Protein AF-A0A7Z9W0B1-F1 (afdb_monomer)

Structure (mmCIF, N/CA/C/O backbone):
data_AF-A0A7Z9W0B1-F1
#
_entry.id   AF-A0A7Z9W0B1-F1
#
loop_
_atom_site.group_PDB
_atom_site.id
_atom_site.type_symbol
_atom_site.label_atom_id
_atom_site.label_alt_id
_atom_site.label_comp_id
_atom_site.label_asym_id
_atom_site.label_entity_id
_atom_site.label_seq_id
_atom_site.pdbx_PDB_ins_code
_atom_site.Cartn_x
_atom_site.Cartn_y
_atom_site.Cartn_z
_atom_site.occupancy
_atom_site.B_iso_or_equiv
_atom_site.auth_seq_id
_atom_site.auth_comp_id
_atom_site.auth_asym_id
_atom_site.auth_atom_id
_atom_site.pdbx_PDB_model_num
ATOM 1 N N . MET A 1 1 ? -4.174 15.137 30.163 1.00 34.69 1 MET A N 1
ATOM 2 C CA . MET A 1 1 ? -3.484 15.458 28.892 1.00 34.69 1 MET A CA 1
ATOM 3 C C . MET A 1 1 ? -4.535 15.733 27.828 1.00 34.69 1 MET A C 1
ATOM 5 O O . MET A 1 1 ? -5.224 14.803 27.430 1.00 34.69 1 MET A O 1
ATOM 9 N N . LEU A 1 2 ? -4.721 16.994 27.429 1.00 27.77 2 LEU A N 1
ATOM 10 C CA . LEU A 1 2 ? -5.657 17.360 26.361 1.00 27.77 2 LEU A CA 1
ATOM 11 C C . LEU A 1 2 ? -5.067 16.944 25.003 1.00 27.77 2 LEU A C 1
ATOM 13 O O . LEU A 1 2 ? -4.061 17.505 24.577 1.00 27.77 2 LEU A O 1
ATOM 17 N N . LYS A 1 3 ? -5.692 15.979 24.320 1.00 31.22 3 LYS A N 1
ATOM 18 C CA . LYS A 1 3 ? -5.396 15.674 22.913 1.00 31.22 3 LYS A CA 1
ATOM 19 C C . LYS A 1 3 ? -6.067 16.742 22.041 1.00 31.22 3 LYS A C 1
ATOM 21 O O . LYS A 1 3 ? -7.276 16.935 22.128 1.00 31.22 3 LYS A O 1
ATOM 26 N N . HIS A 1 4 ? -5.285 17.471 21.246 1.00 32.50 4 HIS A N 1
ATOM 27 C CA . HIS A 1 4 ? -5.807 18.438 20.278 1.00 32.50 4 HIS A CA 1
ATOM 28 C C . HIS A 1 4 ? -6.409 17.695 19.080 1.00 32.50 4 HIS A C 1
ATOM 30 O O . HIS A 1 4 ? -5.677 17.079 18.310 1.00 32.50 4 HIS A O 1
ATOM 36 N N . LEU A 1 5 ? -7.732 17.777 18.912 1.00 29.64 5 LEU A N 1
ATOM 37 C CA . LEU A 1 5 ? -8.393 17.395 17.665 1.00 29.64 5 LEU A CA 1
ATOM 38 C C . LEU A 1 5 ? -7.941 18.360 16.563 1.00 29.64 5 LEU A C 1
ATOM 40 O O . LEU A 1 5 ? -8.150 19.569 16.674 1.00 29.64 5 LEU A O 1
ATOM 44 N N . ARG A 1 6 ? -7.346 17.840 15.488 1.00 34.97 6 ARG A N 1
ATOM 45 C CA . ARG A 1 6 ? -7.150 18.597 14.248 1.00 34.97 6 ARG A CA 1
ATOM 46 C C . ARG A 1 6 ? -7.994 17.961 13.155 1.00 34.97 6 ARG A C 1
ATOM 48 O O . ARG A 1 6 ? -7.630 16.926 12.611 1.00 34.97 6 ARG A O 1
ATOM 55 N N . THR A 1 7 ? -9.116 18.597 12.843 1.00 32.88 7 THR A N 1
ATOM 56 C CA . THR A 1 7 ? -9.942 18.248 11.687 1.00 32.88 7 THR A CA 1
ATOM 57 C C . THR A 1 7 ? -9.409 19.010 10.479 1.00 32.88 7 THR A C 1
ATOM 59 O O . THR A 1 7 ? -9.555 20.229 10.407 1.00 32.88 7 THR A O 1
ATOM 62 N N . ILE A 1 8 ? -8.781 18.316 9.530 1.00 37.62 8 ILE A N 1
ATOM 63 C CA . ILE A 1 8 ? -8.461 18.891 8.218 1.00 37.62 8 ILE A CA 1
ATOM 64 C C . ILE A 1 8 ? -9.661 18.593 7.319 1.00 37.62 8 ILE A C 1
ATOM 66 O O . ILE A 1 8 ? -9.881 17.452 6.936 1.00 37.62 8 ILE A O 1
ATOM 70 N N . SER A 1 9 ? -10.485 19.606 7.051 1.00 29.72 9 SER A N 1
ATOM 71 C CA . SER A 1 9 ? -11.664 19.489 6.188 1.00 29.72 9 SER A CA 1
ATOM 72 C C . SER A 1 9 ? -11.355 20.107 4.826 1.00 29.72 9 SER A C 1
ATOM 74 O O . SER A 1 9 ? -11.474 21.317 4.639 1.00 29.72 9 SER A O 1
ATOM 76 N N . CYS A 1 10 ? -10.955 19.271 3.869 1.00 30.11 10 CYS A N 1
ATOM 77 C CA . CYS A 1 10 ? -11.067 19.586 2.446 1.00 30.11 10 CYS A CA 1
ATOM 78 C C . CYS A 1 10 ? -12.372 18.948 1.963 1.00 30.11 10 CYS A C 1
ATOM 80 O O . CYS A 1 10 ? -12.633 17.786 2.266 1.00 30.11 10 CYS A O 1
ATOM 82 N N . ARG A 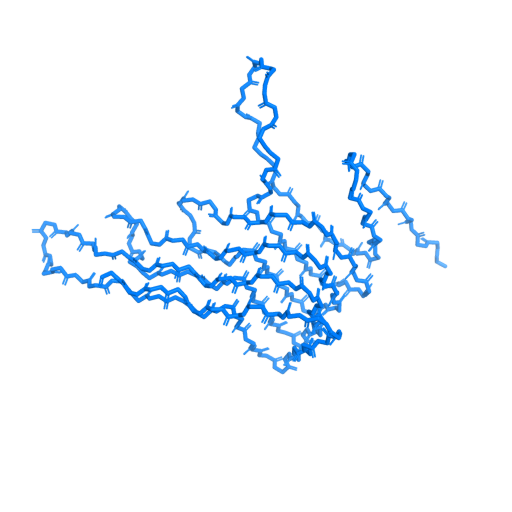1 11 ? -13.237 19.733 1.305 1.00 32.06 11 ARG A N 1
ATOM 83 C CA . ARG A 1 11 ? -14.643 19.405 0.986 1.00 32.06 11 ARG A CA 1
ATOM 84 C C . ARG A 1 11 ? -14.832 17.912 0.628 1.00 32.06 11 ARG A C 1
ATOM 86 O O . ARG A 1 11 ? -14.554 17.535 -0.503 1.00 32.06 11 ARG A O 1
ATOM 93 N N . LYS A 1 12 ? -15.369 17.129 1.583 1.00 32.16 12 LYS A N 1
ATOM 94 C CA . LYS A 1 12 ? -15.697 15.675 1.568 1.00 32.16 12 LYS A CA 1
ATOM 95 C C . LYS A 1 12 ? -14.708 14.684 2.204 1.00 32.16 12 LYS A C 1
ATOM 97 O O . LYS A 1 12 ? -15.010 13.499 2.189 1.00 32.16 12 LYS A O 1
ATOM 102 N N . ILE A 1 13 ? -13.610 15.113 2.820 1.00 40.00 13 ILE A N 1
ATOM 103 C CA . ILE A 1 13 ? -12.686 14.192 3.502 1.00 40.00 13 ILE A CA 1
ATOM 104 C C . ILE A 1 13 ? -12.700 14.485 5.004 1.00 40.00 13 ILE A C 1
ATOM 106 O O . ILE A 1 13 ? -12.382 15.596 5.429 1.00 40.00 13 ILE A O 1
ATOM 110 N N . VAL A 1 14 ? -13.098 13.495 5.808 1.00 40.66 14 VAL A N 1
ATOM 111 C CA . VAL A 1 14 ? -13.034 13.566 7.273 1.00 40.66 14 VAL A CA 1
ATOM 112 C C . VAL A 1 14 ? -11.813 12.782 7.730 1.00 40.66 14 VAL A C 1
ATOM 114 O O . VAL A 1 14 ? -11.810 11.554 7.688 1.00 40.66 14 VAL A O 1
ATOM 117 N N . PHE A 1 15 ? -10.782 13.494 8.179 1.00 45.25 15 PHE A N 1
ATOM 118 C CA . PHE A 1 15 ? -9.676 12.887 8.908 1.00 45.25 15 PHE A CA 1
ATOM 119 C C . PHE A 1 15 ? -9.948 12.991 10.412 1.00 45.25 15 PHE A C 1
ATOM 121 O O . PHE A 1 15 ? -10.026 14.097 10.953 1.00 45.25 15 PHE A O 1
ATOM 128 N N . PHE A 1 16 ? -10.053 11.852 11.097 1.00 42.06 16 PHE A N 1
ATOM 129 C CA . PHE A 1 16 ? -9.856 11.802 12.545 1.00 42.06 16 PHE A CA 1
ATOM 130 C C . PHE A 1 16 ? -8.402 11.408 12.777 1.00 42.06 16 PHE A C 1
ATOM 132 O O . PHE A 1 16 ? -7.994 10.293 12.459 1.00 42.06 16 PHE A O 1
ATOM 139 N N . ILE A 1 17 ? -7.600 12.368 13.237 1.00 43.41 17 ILE A N 1
ATOM 140 C CA . ILE A 1 17 ? -6.162 12.187 13.425 1.00 43.41 17 ILE A CA 1
ATOM 141 C C . ILE A 1 17 ? -5.843 12.345 14.909 1.00 43.41 17 ILE A C 1
ATOM 143 O O . ILE A 1 17 ? -5.841 13.460 15.433 1.00 43.41 17 ILE A O 1
ATOM 147 N N . PHE A 1 18 ? -5.501 11.239 15.569 1.00 36.69 18 PHE A N 1
ATOM 148 C CA . PHE A 1 18 ? -4.803 11.245 16.856 1.00 36.69 18 PHE A CA 1
ATOM 149 C C . PHE A 1 18 ? -3.316 10.940 16.619 1.00 36.69 18 PHE A C 1
ATOM 151 O O . PHE A 1 18 ? -2.801 9.886 16.985 1.00 36.69 18 PHE A O 1
ATOM 158 N N . SER A 1 19 ? -2.626 11.866 15.950 1.00 40.06 19 SER A N 1
ATOM 159 C CA . SER A 1 19 ? -1.241 11.686 15.502 1.00 40.06 19 SER A CA 1
ATOM 160 C C . SER A 1 19 ? -0.284 12.668 16.164 1.00 40.06 19 SER A C 1
ATOM 162 O O . SER A 1 19 ? -0.615 13.836 16.379 1.00 40.06 19 SER A O 1
ATOM 164 N N . SER A 1 20 ? 0.928 12.189 16.432 1.00 32.84 20 SER A N 1
ATOM 165 C CA . SER A 1 20 ? 2.089 13.011 16.770 1.00 32.84 20 SER A CA 1
ATOM 166 C C . SER A 1 20 ? 2.800 13.567 15.521 1.00 32.84 20 SER A C 1
ATOM 168 O O . SER A 1 20 ? 3.532 14.550 15.630 1.00 32.84 20 SER A O 1
ATOM 170 N N . SER A 1 21 ? 2.579 12.991 14.328 1.00 49.28 21 SER A N 1
ATOM 171 C CA . SER A 1 21 ? 3.164 13.406 13.041 1.00 49.28 21 SER A CA 1
ATOM 172 C C . SER A 1 21 ? 2.404 12.814 11.836 1.00 49.28 21 SER A C 1
ATOM 174 O O . SER A 1 21 ? 2.564 11.640 11.502 1.00 49.28 21 SER A O 1
ATOM 176 N N . PHE A 1 22 ? 1.610 13.649 11.153 1.00 45.19 22 PHE A N 1
ATOM 177 C CA . PHE A 1 22 ? 0.916 13.338 9.893 1.00 45.19 22 PHE A CA 1
ATOM 178 C C . PHE A 1 22 ? 1.442 14.251 8.781 1.00 45.19 22 PHE A C 1
ATOM 180 O O . PHE A 1 22 ? 1.473 15.472 8.963 1.00 45.19 22 PHE A O 1
ATOM 187 N N . LYS A 1 23 ? 1.845 13.683 7.637 1.00 53.97 23 LYS A N 1
ATOM 188 C CA . LYS A 1 23 ? 2.291 14.451 6.464 1.00 53.97 23 LYS A CA 1
ATOM 189 C C . LYS A 1 23 ? 1.458 14.088 5.236 1.00 53.97 23 LYS A C 1
ATOM 191 O O . LYS A 1 23 ? 1.367 12.924 4.853 1.00 53.97 23 LYS A O 1
ATOM 196 N N . CYS A 1 24 ? 0.885 15.122 4.631 1.00 51.84 24 CYS A N 1
ATOM 197 C CA . CYS A 1 24 ? 0.176 15.095 3.360 1.00 51.84 24 CYS A CA 1
ATOM 198 C C . CYS A 1 24 ? 0.901 16.059 2.413 1.00 51.84 24 CYS A C 1
ATOM 200 O O . CYS A 1 24 ? 1.152 17.207 2.791 1.00 51.84 24 CYS A O 1
ATOM 202 N N . PHE A 1 25 ? 1.249 15.596 1.212 1.00 47.72 25 PHE A N 1
ATOM 203 C CA . PHE A 1 25 ? 1.872 16.425 0.181 1.00 47.72 25 PHE A CA 1
ATOM 204 C C . PHE A 1 25 ? 0.863 16.727 -0.938 1.00 47.72 25 PHE A C 1
ATOM 206 O O . PHE A 1 25 ? 0.499 15.841 -1.717 1.00 47.72 25 PHE A O 1
ATOM 213 N N . GLU A 1 26 ? 0.423 17.988 -1.019 1.00 43.69 26 GLU A N 1
ATOM 214 C CA . GLU A 1 26 ? -0.411 18.526 -2.105 1.00 43.69 26 GLU A CA 1
ATOM 215 C C . GLU A 1 26 ? 0.436 19.320 -3.117 1.00 43.69 26 GLU A C 1
ATOM 217 O O . GLU A 1 26 ? 1.415 19.981 -2.767 1.00 43.69 26 GLU A O 1
ATOM 222 N N . ASN A 1 27 ? 0.046 19.274 -4.393 1.00 39.62 27 ASN A N 1
ATOM 223 C CA . ASN A 1 27 ? 0.677 20.030 -5.476 1.00 39.62 27 ASN A CA 1
ATOM 224 C C . ASN A 1 27 ? 0.187 21.490 -5.480 1.00 39.62 27 ASN A C 1
ATOM 226 O O . ASN A 1 27 ? -0.981 21.739 -5.760 1.00 39.62 27 ASN A O 1
ATOM 230 N N . ASN A 1 28 ? 1.080 22.462 -5.278 1.00 34.84 28 ASN A N 1
ATOM 231 C CA . ASN A 1 28 ? 0.827 23.874 -5.600 1.00 34.84 28 ASN A CA 1
ATOM 232 C C . ASN A 1 28 ? 1.537 24.249 -6.909 1.00 34.84 28 ASN A C 1
ATOM 234 O O . ASN A 1 28 ? 2.538 24.961 -6.906 1.00 34.84 28 ASN A O 1
ATOM 238 N N . LEU A 1 29 ? 1.025 23.770 -8.043 1.00 35.44 29 LEU A N 1
ATOM 239 C CA . LEU A 1 29 ? 1.481 24.199 -9.369 1.00 35.44 29 LEU A CA 1
ATOM 240 C C . LEU A 1 29 ? 0.290 24.480 -10.290 1.00 35.44 29 LEU A C 1
ATOM 242 O O . LEU A 1 29 ? 0.018 23.723 -11.209 1.00 35.44 29 LEU A O 1
ATOM 246 N N . SER A 1 30 ? -0.404 25.593 -10.033 1.00 33.53 30 SER A N 1
ATOM 247 C CA . SER A 1 30 ? -0.942 26.483 -11.077 1.00 33.53 30 SER A CA 1
ATOM 248 C C . SER A 1 30 ? -1.660 27.673 -10.438 1.00 33.53 30 SER A C 1
ATOM 250 O O . SER A 1 30 ? -2.709 27.530 -9.806 1.00 33.53 30 SER A O 1
ATOM 252 N N . ARG A 1 31 ? -1.116 28.879 -10.640 1.00 35.09 31 ARG A N 1
ATOM 253 C CA . ARG A 1 31 ? -1.877 30.127 -10.517 1.00 35.09 31 ARG A CA 1
ATOM 254 C C . ARG A 1 31 ? -3.010 30.079 -11.548 1.00 35.09 31 ARG A C 1
ATOM 256 O O . ARG A 1 31 ? -2.770 30.349 -12.716 1.00 35.09 31 ARG A O 1
ATOM 263 N N . GLY A 1 32 ? -4.215 29.717 -11.117 1.00 26.80 32 GLY A N 1
ATOM 264 C CA . GLY A 1 32 ? -5.414 29.741 -11.957 1.00 26.80 32 GLY A CA 1
ATOM 265 C C . GLY A 1 32 ? -6.182 28.422 -11.974 1.00 26.80 32 GLY A C 1
ATOM 266 O O . GLY A 1 32 ? -5.897 27.540 -12.769 1.00 26.80 32 GLY A O 1
ATOM 267 N N . LEU A 1 33 ? -7.193 28.334 -11.107 1.00 32.81 33 LEU A N 1
ATOM 268 C CA . LEU A 1 33 ? -8.511 27.752 -11.401 1.00 32.81 33 LEU A CA 1
ATOM 269 C C . LEU A 1 33 ? -8.596 26.375 -12.104 1.00 32.81 33 LEU A C 1
ATOM 271 O O . LEU A 1 33 ? -9.461 26.218 -12.948 1.00 32.81 33 LEU A O 1
ATOM 275 N N . VAL A 1 34 ? -7.840 25.347 -11.692 1.00 26.91 34 VAL A N 1
ATOM 276 C CA . VAL A 1 34 ? -8.319 23.940 -11.713 1.00 26.91 34 VAL A CA 1
ATOM 277 C C . VAL A 1 34 ? -7.593 23.133 -10.619 1.00 26.91 34 VAL A C 1
ATOM 279 O O . VAL A 1 34 ? -6.446 22.734 -10.789 1.00 26.91 34 VAL A O 1
ATOM 282 N N . CYS A 1 35 ? -8.230 22.895 -9.466 1.00 31.00 35 CYS A N 1
ATOM 283 C CA . CYS A 1 35 ? -7.690 21.974 -8.455 1.00 31.00 35 CYS A CA 1
ATOM 284 C C . CYS A 1 35 ? -7.810 20.530 -8.961 1.00 31.00 35 CYS A C 1
ATOM 286 O O . CYS A 1 35 ? -8.905 19.968 -8.963 1.00 31.00 35 CYS A O 1
ATOM 288 N N . PHE A 1 36 ? -6.700 19.912 -9.357 1.00 36.66 36 PHE A N 1
ATOM 289 C CA . PHE A 1 36 ? -6.633 18.462 -9.549 1.00 36.66 36 PHE A CA 1
ATOM 290 C C . PHE A 1 36 ? -6.477 17.784 -8.167 1.00 36.66 36 PHE A C 1
ATOM 292 O O . PHE A 1 36 ? -5.494 18.058 -7.482 1.00 36.66 36 PHE A O 1
ATOM 299 N N . PRO A 1 37 ? -7.421 16.935 -7.708 1.00 44.94 37 PRO A N 1
ATOM 300 C CA . PRO A 1 37 ? -7.579 16.575 -6.292 1.00 44.94 37 PRO A CA 1
ATOM 301 C C . PRO A 1 37 ? -6.758 15.344 -5.866 1.00 44.94 37 PRO A C 1
ATOM 303 O O . PRO A 1 37 ? -7.238 14.521 -5.089 1.00 44.94 37 PRO A O 1
ATOM 306 N N . TRP A 1 38 ? -5.552 15.161 -6.402 1.00 52.66 38 TRP A N 1
ATOM 307 C CA . TRP A 1 38 ? -4.751 13.968 -6.114 1.00 52.66 38 TRP A CA 1
ATOM 308 C C . TRP A 1 38 ? -3.706 14.292 -5.049 1.00 52.66 38 TRP A C 1
ATOM 310 O O . TRP A 1 38 ? -2.804 15.103 -5.273 1.00 52.66 38 TRP A O 1
ATOM 320 N N . LEU A 1 39 ? -3.824 13.645 -3.892 1.00 63.03 39 LEU A N 1
ATOM 321 C CA . LEU A 1 39 ? -2.744 13.588 -2.914 1.00 63.03 39 LEU A CA 1
ATOM 322 C C . LEU A 1 39 ? -1.629 12.700 -3.489 1.00 63.03 39 LEU A C 1
ATOM 324 O O . LEU A 1 39 ? -1.894 11.596 -3.973 1.00 63.03 39 LEU A O 1
ATOM 328 N N . ARG A 1 40 ? -0.379 13.169 -3.420 1.00 70.31 40 ARG A N 1
ATOM 329 C CA . ARG A 1 40 ? 0.764 12.424 -3.971 1.00 70.31 40 ARG A CA 1
ATOM 330 C C . ARG A 1 40 ? 1.151 11.240 -3.094 1.00 70.31 40 ARG A C 1
ATOM 332 O O . ARG A 1 40 ? 1.413 10.157 -3.591 1.00 70.31 40 ARG A O 1
ATOM 339 N N . GLN A 1 41 ? 1.199 11.462 -1.788 1.00 77.50 41 GLN A N 1
ATOM 340 C CA . GLN A 1 41 ? 1.682 10.475 -0.837 1.00 77.50 41 GLN A CA 1
ATOM 341 C C . GLN A 1 41 ? 1.112 10.769 0.547 1.00 77.50 41 GLN A C 1
ATOM 343 O O . GLN A 1 41 ? 0.911 11.932 0.917 1.00 77.50 41 GLN A O 1
ATOM 348 N N . MET A 1 42 ? 0.886 9.711 1.316 1.00 85.75 42 MET A N 1
ATOM 349 C CA . MET A 1 42 ? 0.520 9.788 2.724 1.00 85.75 42 MET A CA 1
ATOM 350 C C . MET A 1 42 ? 1.556 9.042 3.558 1.00 85.75 42 MET A C 1
ATOM 352 O O . MET A 1 42 ? 1.889 7.900 3.256 1.00 85.75 42 MET A O 1
ATOM 356 N N . SER A 1 43 ? 2.035 9.672 4.628 1.00 87.81 43 SER A N 1
ATOM 357 C CA . SER A 1 43 ? 2.872 8.999 5.621 1.00 87.81 43 SER A CA 1
ATOM 358 C C . SER A 1 43 ? 2.283 9.165 7.017 1.00 87.81 43 SER A C 1
ATOM 360 O O . SER A 1 43 ? 1.924 10.276 7.430 1.00 87.81 43 SER A O 1
ATOM 362 N N . VAL A 1 44 ? 2.168 8.045 7.730 1.00 88.38 44 VAL A N 1
ATOM 363 C CA . VAL A 1 44 ? 1.648 7.957 9.095 1.00 88.38 44 VAL A CA 1
ATOM 364 C C . VAL A 1 44 ? 2.705 7.313 9.978 1.00 88.38 44 VAL A C 1
ATOM 366 O O . VAL A 1 44 ? 3.193 6.225 9.686 1.00 88.38 44 VAL A O 1
ATOM 369 N N . SER A 1 45 ? 3.056 7.982 11.072 1.00 87.56 45 SER A N 1
ATOM 370 C CA . SER A 1 45 ? 4.042 7.467 12.023 1.00 87.56 45 SER A CA 1
ATOM 371 C C . SER A 1 45 ? 3.601 7.722 13.457 1.00 87.56 45 SER A C 1
ATOM 373 O O . SER A 1 45 ? 2.957 8.743 13.724 1.00 87.56 45 SER A O 1
ATOM 375 N N . ASN A 1 46 ? 3.939 6.814 14.378 1.00 87.25 46 ASN A N 1
ATOM 376 C CA . ASN A 1 46 ? 3.730 6.975 15.824 1.00 87.25 46 ASN A CA 1
ATOM 377 C C . ASN A 1 46 ? 2.316 7.472 16.184 1.00 87.25 46 ASN A C 1
ATOM 379 O O . ASN A 1 46 ? 2.140 8.438 16.942 1.00 87.25 46 ASN A O 1
ATOM 383 N N . SER A 1 47 ? 1.304 6.871 15.557 1.00 80.31 47 SER A N 1
ATOM 384 C CA . SER A 1 47 ? -0.089 7.314 15.628 1.00 80.31 47 SER A CA 1
ATOM 385 C C . SER A 1 47 ? -1.015 6.165 15.979 1.00 80.31 47 SER A C 1
ATOM 387 O O . SER A 1 47 ? -0.865 5.055 15.480 1.00 80.31 47 SER A O 1
ATOM 389 N N . VAL A 1 48 ? -2.014 6.441 16.808 1.00 81.38 48 VAL A N 1
ATOM 390 C CA . VAL A 1 48 ? -3.024 5.449 17.186 1.00 81.38 48 VAL A CA 1
ATOM 391 C C . VAL A 1 48 ? -4.355 5.918 16.625 1.00 81.38 48 VAL A C 1
ATOM 393 O O . VAL A 1 48 ? -4.710 7.072 16.840 1.00 81.38 48 VAL A O 1
ATOM 396 N N . ASP A 1 49 ? -5.073 5.030 15.937 1.00 81.56 49 ASP A N 1
ATOM 397 C CA . ASP A 1 49 ? -6.426 5.271 15.422 1.00 81.56 49 ASP A CA 1
ATOM 398 C C . ASP A 1 49 ? -6.506 6.410 14.384 1.00 81.56 49 ASP A C 1
ATOM 400 O O . ASP A 1 49 ? -7.108 7.465 14.599 1.00 81.56 49 ASP A O 1
ATOM 404 N N . VAL A 1 50 ? -5.838 6.218 13.243 1.00 83.62 50 VAL A N 1
ATOM 405 C CA . VAL A 1 50 ? -5.953 7.109 12.079 1.00 83.62 50 VAL A CA 1
ATOM 406 C C . VAL A 1 50 ? -6.973 6.539 11.111 1.00 83.62 50 VAL A C 1
ATOM 408 O O . VAL A 1 50 ? -6.772 5.456 10.572 1.00 83.62 50 VAL A O 1
ATOM 411 N N . ARG A 1 51 ? -8.031 7.295 10.812 1.00 88.12 51 ARG A N 1
ATOM 412 C CA . ARG A 1 51 ? -9.015 6.893 9.803 1.00 88.12 51 ARG A CA 1
ATOM 413 C C . ARG A 1 51 ? -8.970 7.804 8.589 1.00 88.12 51 ARG A C 1
ATOM 415 O O . ARG A 1 51 ? -9.128 9.020 8.701 1.00 88.12 51 ARG A O 1
ATOM 422 N N . ALA A 1 52 ? -8.788 7.188 7.431 1.00 86.25 52 ALA A N 1
ATOM 423 C CA . ALA A 1 52 ? -8.783 7.824 6.128 1.00 86.25 52 ALA A CA 1
ATOM 424 C C . ALA A 1 52 ? -9.912 7.240 5.276 1.00 86.25 52 ALA A C 1
ATOM 426 O O . ALA A 1 52 ? -10.088 6.024 5.205 1.00 86.25 52 ALA A O 1
ATOM 427 N N . SER A 1 53 ? -10.691 8.109 4.634 1.00 87.50 53 SER A N 1
ATOM 428 C CA . SER A 1 53 ? -11.802 7.671 3.792 1.00 87.50 53 SER A CA 1
ATOM 429 C C . SER A 1 53 ? -11.928 8.486 2.520 1.00 87.50 53 SER A C 1
ATOM 431 O O . SER A 1 53 ? -11.583 9.669 2.511 1.00 87.50 53 SER A O 1
ATOM 433 N N . ASP A 1 54 ? -12.405 7.825 1.464 1.00 85.19 54 ASP A N 1
ATOM 434 C CA . ASP A 1 54 ? -12.696 8.429 0.161 1.00 85.19 54 ASP A CA 1
ATOM 435 C C . ASP A 1 54 ? -11.478 9.179 -0.433 1.00 85.19 54 ASP A C 1
ATOM 437 O O 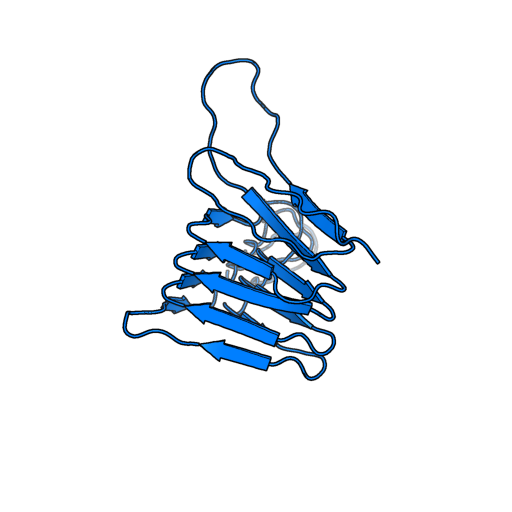. ASP A 1 54 ? -11.613 10.202 -1.111 1.00 85.19 54 ASP A O 1
ATOM 441 N N . LEU A 1 55 ? -10.265 8.672 -0.161 1.00 83.50 55 LEU A N 1
ATOM 442 C CA . LEU A 1 55 ? -9.009 9.237 -0.657 1.00 83.50 55 LEU A CA 1
ATOM 443 C C . LEU A 1 55 ? -8.635 8.670 -2.022 1.00 83.50 55 LEU A C 1
ATOM 445 O O . LEU A 1 55 ? -8.800 7.479 -2.271 1.00 83.50 55 LEU A O 1
ATOM 449 N N . LYS A 1 56 ? -8.027 9.512 -2.861 1.00 86.81 56 LYS A N 1
ATOM 450 C CA . LYS A 1 56 ? -7.333 9.084 -4.078 1.00 86.81 56 LYS A CA 1
ATOM 451 C C . LYS A 1 56 ? -5.859 9.458 -3.992 1.00 86.81 56 LYS A C 1
ATOM 453 O O . LYS A 1 56 ? -5.523 10.644 -4.001 1.00 86.81 56 LYS A O 1
ATOM 458 N N . LEU A 1 57 ? -5.004 8.444 -3.889 1.00 85.38 57 LEU A N 1
ATOM 459 C CA . LEU A 1 57 ? -3.556 8.561 -3.757 1.00 85.38 57 LEU A CA 1
ATOM 460 C C . LEU A 1 57 ? -2.870 8.000 -5.002 1.00 85.38 57 LEU A C 1
ATOM 462 O O . LEU A 1 57 ? -3.153 6.885 -5.450 1.00 85.38 57 LEU A O 1
ATOM 466 N N . ARG A 1 58 ? -1.962 8.791 -5.565 1.00 82.56 58 ARG A N 1
ATOM 467 C CA . ARG A 1 58 ? -1.147 8.422 -6.724 1.00 82.56 58 ARG A CA 1
ATOM 468 C C . ARG A 1 58 ? 0.281 8.871 -6.438 1.00 82.56 58 ARG A C 1
ATOM 470 O O . ARG A 1 58 ? 0.552 10.071 -6.510 1.00 82.56 58 ARG A O 1
ATOM 477 N N . ALA A 1 59 ? 1.163 7.926 -6.111 1.00 73.88 59 ALA A N 1
ATOM 478 C CA . ALA A 1 59 ? 2.579 8.224 -5.924 1.00 73.88 59 ALA A CA 1
ATOM 479 C C . ALA A 1 59 ? 3.137 8.930 -7.172 1.00 73.88 59 ALA A C 1
ATOM 481 O O . ALA A 1 59 ? 2.891 8.519 -8.307 1.00 73.88 59 ALA A O 1
ATOM 482 N N . ASN A 1 60 ? 3.825 10.051 -6.959 1.00 66.12 60 ASN A N 1
ATOM 483 C CA . ASN A 1 60 ? 4.266 10.931 -8.036 1.00 66.12 60 ASN A CA 1
ATOM 484 C C . ASN A 1 60 ? 5.553 10.419 -8.692 1.00 66.12 60 ASN A C 1
ATOM 486 O O . ASN A 1 60 ? 6.442 9.953 -7.992 1.00 66.12 60 ASN A O 1
ATOM 490 N N . GLN A 1 61 ? 5.700 10.598 -10.006 1.00 56.00 61 GLN A N 1
ATOM 491 C CA . GLN A 1 61 ? 6.936 10.272 -10.728 1.00 56.00 61 GLN A CA 1
ATOM 492 C C . GLN A 1 61 ? 8.145 11.026 -10.130 1.00 56.00 61 GLN A C 1
ATOM 494 O O . GLN A 1 61 ? 8.030 12.222 -9.840 1.00 56.00 61 GLN A O 1
ATOM 499 N N . GLY A 1 62 ? 9.262 10.324 -9.895 1.00 56.00 62 GLY A N 1
ATOM 500 C CA . GLY A 1 62 ? 10.520 10.887 -9.379 1.00 56.00 62 GLY A CA 1
ATOM 501 C C . GLY A 1 62 ? 10.988 10.430 -7.989 1.00 56.00 62 GLY A C 1
ATOM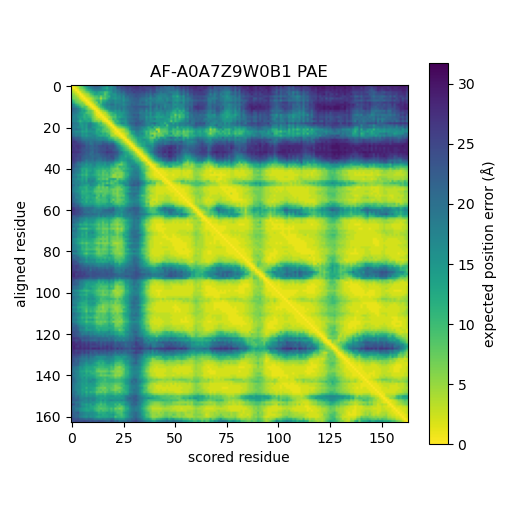 502 O O . GLY A 1 62 ? 12.151 10.633 -7.665 1.00 56.00 62 GLY A O 1
ATOM 503 N N . GLU A 1 63 ? 10.142 9.807 -7.159 1.00 63.06 63 GLU A N 1
ATOM 504 C CA . GLU A 1 63 ? 10.601 9.195 -5.901 1.00 63.06 63 GLU A CA 1
ATOM 505 C C . GLU A 1 63 ? 9.994 7.802 -5.741 1.00 63.06 63 GLU A C 1
ATOM 507 O O . GLU A 1 63 ? 8.779 7.674 -5.577 1.00 63.06 63 GLU A O 1
ATOM 512 N N . SER A 1 64 ? 10.853 6.773 -5.758 1.00 70.94 64 SER A N 1
ATOM 513 C CA . SER A 1 64 ? 10.506 5.359 -5.549 1.00 70.94 64 SER A CA 1
ATOM 514 C C . SER A 1 64 ? 9.987 5.128 -4.126 1.00 70.94 64 SER A C 1
ATOM 516 O O . SER A 1 64 ? 10.690 4.688 -3.214 1.00 70.94 64 SER A O 1
ATOM 518 N N . THR A 1 65 ? 8.742 5.543 -3.910 1.00 80.62 65 THR A N 1
ATOM 519 C CA . THR A 1 65 ? 8.075 5.585 -2.614 1.00 80.62 65 THR A CA 1
ATOM 520 C C . THR A 1 65 ? 6.705 4.932 -2.700 1.00 80.62 65 THR A C 1
ATOM 522 O O . THR A 1 65 ? 6.044 4.969 -3.743 1.00 80.62 65 THR A O 1
ATOM 525 N N . PRO A 1 66 ? 6.236 4.304 -1.612 1.00 87.56 66 PRO A N 1
ATOM 526 C CA . PRO A 1 66 ? 4.899 3.751 -1.611 1.00 87.56 66 PRO A CA 1
ATOM 527 C C . PRO A 1 66 ? 3.851 4.870 -1.617 1.00 87.56 66 PRO A C 1
ATOM 529 O O . PRO A 1 66 ? 4.093 5.957 -1.087 1.00 87.56 66 PRO A O 1
ATOM 532 N N . GLY A 1 67 ? 2.663 4.589 -2.160 1.00 87.69 67 GLY A N 1
ATOM 533 C CA . GLY A 1 67 ? 1.546 5.547 -2.141 1.00 87.69 67 GLY A CA 1
ATOM 534 C C . GLY A 1 67 ? 1.131 5.929 -0.714 1.00 87.69 67 GLY A C 1
ATOM 535 O O . GLY A 1 67 ? 0.826 7.091 -0.425 1.00 87.69 67 GLY A O 1
ATOM 536 N N . VAL A 1 68 ? 1.189 4.954 0.195 1.00 91.56 68 VAL A N 1
ATOM 537 C CA . VAL A 1 68 ? 1.009 5.127 1.637 1.00 91.56 68 VAL A CA 1
ATOM 538 C C . VAL A 1 68 ? 2.130 4.436 2.394 1.00 91.56 68 VAL A C 1
ATOM 540 O O . VAL A 1 68 ? 2.420 3.267 2.144 1.00 91.56 68 VAL A O 1
ATOM 543 N N . ASP A 1 69 ? 2.689 5.134 3.376 1.00 91.94 69 ASP A N 1
ATOM 544 C CA . ASP A 1 69 ? 3.756 4.628 4.230 1.00 91.94 69 ASP A CA 1
ATOM 545 C C . ASP A 1 69 ? 3.389 4.706 5.717 1.00 91.94 69 ASP A C 1
ATOM 547 O O . ASP A 1 69 ? 3.056 5.783 6.218 1.00 91.94 69 ASP A O 1
ATOM 551 N N . ILE A 1 70 ? 3.417 3.576 6.424 1.00 93.31 70 ILE A N 1
ATOM 552 C CA . ILE A 1 70 ? 2.882 3.448 7.788 1.00 93.31 70 ILE A CA 1
ATOM 553 C C . ILE A 1 70 ? 3.924 2.799 8.693 1.00 93.31 70 ILE A C 1
ATOM 555 O O . ILE A 1 70 ? 4.353 1.677 8.432 1.00 93.31 70 ILE A O 1
ATOM 559 N N . TYR A 1 71 ? 4.269 3.488 9.780 1.00 92.75 71 TYR A N 1
ATOM 560 C CA . TYR A 1 71 ? 5.265 3.048 10.759 1.00 92.75 71 TYR A CA 1
ATOM 561 C C . TYR A 1 71 ? 4.723 3.146 12.173 1.00 92.75 71 TYR A C 1
ATOM 563 O O . TYR A 1 71 ? 4.199 4.200 12.556 1.00 92.75 71 TYR A O 1
ATOM 571 N N . SER A 1 72 ? 4.881 2.091 12.975 1.00 92.19 72 SER A N 1
ATOM 572 C CA . SER A 1 72 ? 4.498 2.094 14.391 1.00 92.19 72 SER A CA 1
ATOM 573 C C . SER A 1 72 ? 3.105 2.709 14.630 1.00 92.19 72 SER A C 1
ATOM 575 O O . SER A 1 72 ? 2.932 3.554 15.514 1.00 92.19 72 SER A O 1
ATOM 577 N N . SER A 1 73 ? 2.126 2.391 13.766 1.00 90.62 73 SER A N 1
ATOM 578 C CA . SER A 1 73 ? 0.820 3.070 13.751 1.00 90.62 73 SER A CA 1
ATOM 579 C C . SER A 1 73 ? -0.375 2.148 13.520 1.00 90.62 73 SER A C 1
ATOM 581 O O . SER A 1 73 ? -0.255 1.113 12.872 1.00 90.62 73 SER A O 1
ATOM 583 N N . GLU A 1 74 ? -1.552 2.561 13.999 1.00 91.00 74 GLU A N 1
ATOM 584 C CA . GLU A 1 74 ? -2.838 1.911 13.708 1.00 91.00 74 GLU A CA 1
ATOM 585 C C . GLU A 1 74 ? -3.683 2.776 12.761 1.00 91.00 74 GLU A C 1
ATOM 587 O O . GLU A 1 74 ? -4.005 3.922 13.087 1.00 91.00 74 GLU A O 1
ATOM 592 N N . VAL A 1 75 ? -4.019 2.241 11.582 1.00 91.94 75 VAL A N 1
ATOM 593 C CA . VAL A 1 75 ? -4.661 2.987 10.488 1.00 91.94 75 VAL A CA 1
ATOM 594 C C . VAL A 1 75 ? -5.815 2.198 9.868 1.00 91.94 75 VAL A C 1
ATOM 596 O O . VAL A 1 75 ? -5.702 1.000 9.630 1.00 91.94 75 VAL A O 1
ATOM 599 N N . GLU A 1 76 ? -6.914 2.870 9.544 1.00 93.25 76 GLU A N 1
ATOM 600 C CA . GLU A 1 76 ? -8.031 2.331 8.770 1.00 93.25 76 GLU A CA 1
ATOM 601 C C . GLU A 1 76 ? -8.224 3.129 7.472 1.00 93.25 76 GLU A C 1
ATOM 603 O O . GLU A 1 76 ? -8.394 4.352 7.499 1.00 93.25 76 GLU A O 1
ATOM 608 N N . PHE A 1 77 ? -8.254 2.424 6.341 1.00 92.31 77 PHE A N 1
ATOM 609 C CA . PHE A 1 77 ? -8.637 2.957 5.036 1.00 92.31 77 PHE A CA 1
ATOM 610 C C . PHE A 1 77 ? -10.019 2.460 4.641 1.00 92.31 77 PHE A C 1
ATOM 612 O O . PHE A 1 77 ? -10.284 1.258 4.671 1.00 92.31 77 PHE A O 1
ATOM 619 N N . VAL A 1 78 ? -10.883 3.385 4.225 1.00 91.75 78 VAL A N 1
ATOM 620 C CA . VAL A 1 78 ? -12.251 3.079 3.798 1.00 91.75 78 VAL A CA 1
ATOM 621 C C . VAL A 1 78 ? -12.548 3.732 2.452 1.00 91.75 78 VAL A C 1
ATOM 623 O O . VAL A 1 78 ? -12.537 4.957 2.354 1.00 91.75 78 VAL A O 1
ATOM 626 N N . ARG A 1 79 ? -12.884 2.942 1.426 1.00 91.62 79 ARG A N 1
ATOM 627 C CA . ARG A 1 79 ? -13.206 3.447 0.073 1.00 91.62 79 ARG A CA 1
ATOM 628 C C . ARG A 1 79 ? -12.099 4.308 -0.541 1.00 91.62 79 ARG A C 1
ATOM 630 O O . ARG A 1 79 ? -12.369 5.317 -1.188 1.00 91.62 79 ARG A O 1
ATOM 637 N N . CYS A 1 80 ? -10.848 3.933 -0.307 1.00 89.75 80 CYS A N 1
ATOM 638 C CA . CYS A 1 80 ? -9.701 4.626 -0.881 1.00 89.75 80 CYS A CA 1
ATOM 639 C C . CYS A 1 80 ? -9.259 3.970 -2.194 1.00 89.75 80 CYS A C 1
ATOM 641 O O . CYS A 1 80 ? -9.363 2.757 -2.354 1.00 89.75 80 CYS A O 1
ATOM 643 N N . ASP A 1 81 ? -8.715 4.779 -3.094 1.00 92.81 81 ASP A N 1
ATOM 644 C CA . ASP A 1 81 ? -8.029 4.361 -4.315 1.00 92.81 81 ASP A CA 1
ATOM 645 C C . ASP A 1 81 ? -6.553 4.755 -4.178 1.00 92.81 81 ASP A C 1
ATOM 647 O O . ASP A 1 81 ? -6.224 5.942 -4.113 1.00 92.81 81 ASP A O 1
ATOM 651 N N . ILE A 1 82 ? -5.665 3.772 -4.052 1.00 92.31 82 ILE A N 1
ATOM 652 C CA . ILE A 1 82 ? -4.254 3.965 -3.711 1.00 92.31 82 ILE A CA 1
ATOM 653 C C . ILE A 1 82 ? -3.393 3.303 -4.779 1.00 92.31 82 ILE A C 1
ATOM 655 O O . ILE A 1 82 ? -3.515 2.107 -5.016 1.00 92.31 82 ILE A O 1
ATOM 659 N N . ARG A 1 83 ? -2.466 4.048 -5.386 1.00 91.38 83 ARG A N 1
ATOM 660 C CA . ARG A 1 83 ? -1.457 3.463 -6.279 1.00 91.38 83 ARG A CA 1
ATOM 661 C C . ARG A 1 83 ? -0.045 3.784 -5.849 1.00 91.38 83 ARG A C 1
ATOM 663 O O . ARG A 1 83 ? 0.273 4.931 -5.520 1.00 91.38 83 ARG A O 1
ATOM 670 N N . GLY A 1 84 ? 0.775 2.744 -5.897 1.00 89.00 84 GLY A N 1
ATOM 671 C CA . GLY A 1 84 ? 2.210 2.817 -5.718 1.00 89.00 84 GLY A CA 1
ATOM 672 C C . GLY A 1 84 ? 2.915 3.488 -6.892 1.00 89.00 84 GLY A C 1
ATOM 673 O O . GLY A 1 84 ? 2.323 3.774 -7.935 1.00 89.00 84 GLY A O 1
ATOM 674 N N . TRP A 1 85 ? 4.193 3.783 -6.692 1.00 87.81 85 TRP A N 1
ATOM 675 C CA . TRP A 1 85 ? 4.996 4.531 -7.651 1.00 87.81 85 TRP A CA 1
ATOM 676 C C . TRP A 1 85 ? 5.357 3.714 -8.885 1.00 87.81 85 TRP A C 1
ATOM 678 O O . TRP A 1 85 ? 5.829 2.592 -8.754 1.00 87.81 85 TRP A O 1
ATOM 688 N N . THR A 1 86 ? 5.191 4.296 -10.070 1.00 85.62 86 THR A N 1
ATOM 689 C CA . THR A 1 86 ? 5.627 3.673 -11.326 1.00 85.62 86 THR A CA 1
ATOM 690 C C . THR A 1 86 ? 7.072 4.053 -11.637 1.00 85.62 86 THR A C 1
ATOM 692 O O . THR A 1 86 ? 7.381 5.244 -11.621 1.00 85.62 86 THR A O 1
ATOM 695 N N . GLY A 1 87 ? 7.895 3.050 -11.954 1.00 72.25 87 GLY A N 1
ATOM 696 C CA . GLY A 1 87 ? 9.253 3.155 -12.478 1.00 72.25 87 GLY A CA 1
ATOM 697 C C . GLY A 1 87 ? 9.390 4.255 -13.524 1.00 72.25 87 GLY A C 1
ATOM 698 O O . GLY A 1 87 ? 8.543 4.393 -14.408 1.00 72.25 87 GLY A O 1
ATOM 699 N N . GLY A 1 88 ? 10.446 5.055 -13.409 1.00 70.88 88 GLY A N 1
ATOM 700 C CA . GLY A 1 88 ? 10.796 6.079 -14.386 1.00 70.88 88 GLY A CA 1
ATOM 701 C C . GLY A 1 88 ? 11.928 5.603 -15.289 1.00 70.88 88 GLY A C 1
ATOM 702 O O . GLY A 1 88 ? 12.916 5.070 -14.799 1.00 70.88 88 GLY A O 1
ATOM 703 N N . GLU A 1 89 ? 11.824 5.875 -16.591 1.00 58.81 89 GLU A N 1
ATOM 704 C CA . GLU A 1 89 ? 12.873 5.610 -17.597 1.00 58.81 89 GLU A CA 1
ATOM 705 C C . GLU A 1 89 ? 14.221 6.282 -17.252 1.00 58.81 89 GLU A C 1
ATOM 707 O O . GLU A 1 89 ? 15.282 5.815 -17.656 1.00 58.81 89 GLU A O 1
ATOM 712 N N . TRP A 1 90 ? 14.178 7.363 -16.464 1.00 60.09 90 TRP A N 1
ATOM 713 C CA . TRP A 1 90 ? 15.337 8.172 -16.061 1.00 60.09 90 TRP A CA 1
ATOM 714 C C . TRP A 1 90 ? 15.760 7.973 -14.602 1.00 60.09 90 TRP A C 1
ATOM 716 O O . TRP A 1 90 ? 16.730 8.589 -14.158 1.00 60.09 90 TRP A O 1
ATOM 726 N N . ASP A 1 91 ? 15.038 7.143 -13.849 1.00 58.16 91 ASP A N 1
ATOM 727 C CA . ASP A 1 91 ? 15.352 6.866 -12.455 1.00 58.16 91 ASP A CA 1
ATOM 728 C C . ASP A 1 91 ? 16.227 5.610 -12.373 1.00 58.16 91 ASP A C 1
ATOM 730 O O . ASP A 1 91 ? 15.934 4.582 -12.973 1.00 58.16 91 ASP A O 1
ATOM 734 N N . TYR A 1 92 ? 17.303 5.659 -11.579 1.00 54.41 92 TYR A N 1
ATOM 735 C CA . TYR A 1 92 ? 18.181 4.500 -11.331 1.00 54.41 92 TYR A CA 1
ATOM 736 C C . TYR A 1 92 ? 17.444 3.288 -10.720 1.00 54.41 92 TYR A C 1
ATOM 738 O O . TYR A 1 92 ? 18.038 2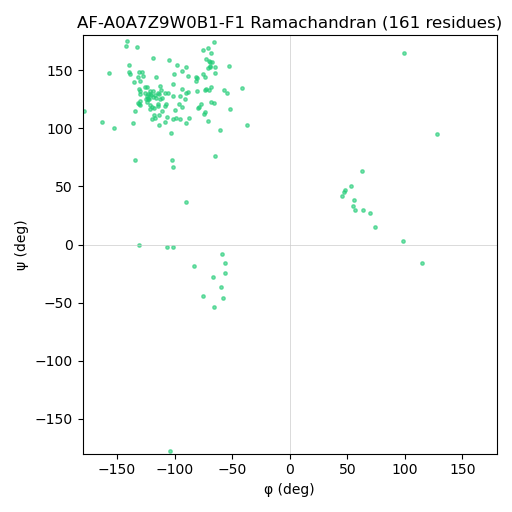.219 -10.574 1.00 54.41 92 TYR A O 1
ATOM 746 N N . SER A 1 93 ? 16.171 3.446 -10.335 1.00 61.97 93 SER A N 1
ATOM 747 C CA . SER A 1 93 ? 15.275 2.353 -9.975 1.00 61.97 93 SER A CA 1
ATOM 748 C C . SER A 1 93 ? 14.214 2.148 -11.057 1.00 61.97 93 SER A C 1
ATOM 750 O O . SER A 1 93 ? 13.234 2.888 -11.137 1.00 61.97 93 SER A O 1
ATOM 752 N N . ALA A 1 94 ? 14.397 1.078 -11.821 1.00 71.12 94 ALA A N 1
ATOM 753 C CA . ALA A 1 94 ? 13.447 0.564 -12.794 1.00 71.12 94 ALA A CA 1
ATOM 754 C C . ALA A 1 94 ? 12.167 0.015 -12.130 1.00 71.12 94 ALA A C 1
ATOM 756 O O . ALA A 1 94 ? 11.096 0.042 -12.722 1.00 71.12 94 ALA A O 1
ATOM 757 N N . SER A 1 95 ? 12.246 -0.473 -10.888 1.00 84.25 95 SER A N 1
ATOM 758 C CA . SER A 1 95 ? 11.127 -1.152 -10.222 1.00 84.25 95 SER A CA 1
ATOM 759 C C . SER A 1 95 ? 10.093 -0.201 -9.622 1.00 84.25 95 SER A C 1
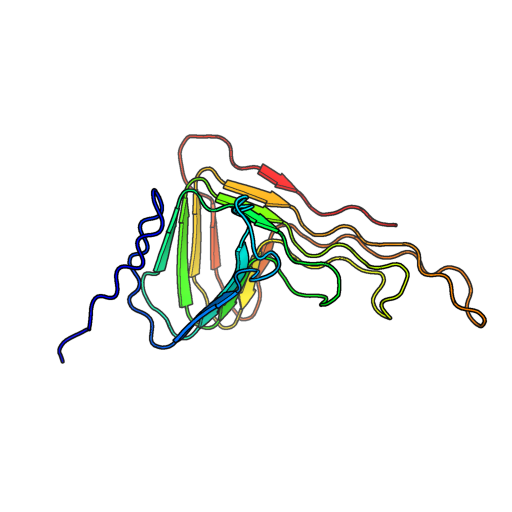ATOM 761 O O . SER A 1 95 ? 10.445 0.808 -9.013 1.00 84.25 95 SER A O 1
ATOM 763 N N . GLY A 1 96 ? 8.816 -0.572 -9.691 1.00 87.56 96 GLY A N 1
ATOM 764 C CA . GLY A 1 96 ? 7.744 0.152 -9.017 1.00 87.56 96 GLY A CA 1
ATOM 765 C C . GLY A 1 96 ? 7.839 0.101 -7.484 1.00 87.56 96 GLY A C 1
ATOM 766 O O . GLY A 1 96 ? 8.654 -0.616 -6.900 1.00 87.56 96 GLY A O 1
ATOM 767 N N . SER A 1 97 ? 6.969 0.843 -6.795 1.00 90.56 97 SER A N 1
ATOM 768 C CA . SER A 1 97 ? 6.820 0.788 -5.327 1.00 90.56 97 SER A CA 1
ATOM 769 C C . SER A 1 97 ? 5.432 0.355 -4.887 1.00 90.56 97 SER A C 1
ATOM 771 O O . SER A 1 97 ? 4.470 0.431 -5.643 1.00 90.56 97 SER A O 1
ATOM 773 N N . ALA A 1 98 ? 5.310 -0.099 -3.641 1.00 93.62 98 ALA A N 1
ATOM 774 C CA . ALA A 1 98 ? 4.052 -0.636 -3.139 1.00 93.62 98 ALA A CA 1
ATOM 775 C C . ALA A 1 98 ? 2.927 0.411 -3.072 1.00 93.62 98 ALA A C 1
ATOM 777 O O . ALA A 1 98 ? 3.175 1.597 -2.867 1.00 93.62 98 ALA A O 1
ATOM 778 N N . GLY A 1 99 ? 1.672 -0.022 -3.182 1.00 93.25 99 GLY A N 1
ATOM 779 C CA . GLY A 1 99 ? 0.526 0.857 -2.926 1.00 93.25 99 GLY A CA 1
ATOM 780 C C . GLY A 1 99 ? 0.475 1.286 -1.460 1.00 93.25 99 GLY A C 1
ATOM 781 O O . GLY A 1 99 ? 0.497 2.476 -1.147 1.00 93.25 99 GLY A O 1
ATOM 782 N N . VAL A 1 100 ? 0.489 0.306 -0.557 1.00 94.88 100 VAL A N 1
ATOM 783 C CA . VAL A 1 100 ? 0.552 0.498 0.896 1.00 94.88 100 VAL A CA 1
ATOM 784 C C . VAL A 1 100 ? 1.745 -0.257 1.466 1.00 94.88 100 VAL A C 1
ATOM 786 O O . VAL A 1 100 ? 1.882 -1.462 1.252 1.00 94.88 100 VAL A O 1
ATOM 789 N N . ARG A 1 101 ? 2.582 0.430 2.243 1.00 95.31 101 ARG A N 1
ATOM 790 C CA . ARG A 1 101 ? 3.633 -0.177 3.061 1.00 95.31 101 ARG A CA 1
ATOM 791 C C . ARG A 1 101 ? 3.295 -0.038 4.544 1.00 95.31 101 ARG A C 1
ATOM 793 O O . ARG A 1 101 ? 3.050 1.067 5.020 1.00 95.31 101 ARG A O 1
ATOM 800 N N . ALA A 1 102 ? 3.296 -1.163 5.252 1.00 96.06 102 ALA A N 1
ATOM 801 C CA . ALA A 1 102 ? 3.114 -1.246 6.696 1.00 96.06 102 ALA A CA 1
ATOM 802 C C . ALA A 1 102 ? 4.367 -1.853 7.337 1.00 96.06 102 ALA A C 1
ATOM 804 O O . ALA A 1 102 ? 4.717 -3.002 7.050 1.00 96.06 102 ALA A O 1
ATOM 805 N N . ASP A 1 103 ? 5.033 -1.084 8.192 1.00 94.81 103 ASP A N 1
ATOM 806 C CA . ASP A 1 103 ? 6.280 -1.471 8.848 1.00 94.81 103 ASP A CA 1
ATOM 807 C C . ASP A 1 103 ? 6.256 -1.177 10.359 1.00 94.81 103 ASP A C 1
ATOM 809 O O . ASP A 1 103 ? 5.351 -0.513 10.875 1.00 94.81 103 ASP A O 1
ATOM 813 N N . GLU A 1 104 ? 7.259 -1.688 11.071 1.00 93.38 104 GLU A N 1
ATOM 814 C CA . GLU A 1 104 ? 7.504 -1.428 12.497 1.00 93.38 104 GLU A CA 1
ATOM 815 C C . GLU A 1 104 ? 6.286 -1.697 13.405 1.00 93.38 104 GLU A C 1
ATOM 817 O O . GLU A 1 104 ? 5.883 -0.858 14.206 1.00 93.38 104 GLU A O 1
ATOM 822 N N . GLY A 1 105 ? 5.663 -2.872 13.282 1.00 92.44 105 GLY A N 1
ATOM 823 C CA . GLY A 1 105 ? 4.546 -3.273 14.146 1.00 92.44 105 GLY A CA 1
ATOM 824 C C . GLY A 1 105 ? 3.252 -2.487 13.916 1.00 92.44 105 GLY A C 1
ATOM 825 O O . GLY A 1 105 ? 2.439 -2.349 14.833 1.00 92.44 105 GLY A O 1
ATOM 826 N N . SER A 1 106 ? 3.050 -1.962 12.707 1.00 94.62 106 SER A N 1
ATOM 827 C CA . SER A 1 106 ? 1.831 -1.243 12.337 1.00 94.62 106 SER A CA 1
ATOM 828 C C . SER A 1 106 ? 0.623 -2.171 12.208 1.00 94.62 106 SER A C 1
ATOM 830 O O . SER A 1 106 ? 0.751 -3.338 11.850 1.00 94.62 106 SER A O 1
ATOM 832 N N . ARG A 1 107 ? -0.579 -1.646 12.447 1.00 95.75 107 ARG A N 1
ATOM 833 C CA . ARG A 1 107 ? -1.853 -2.350 12.243 1.00 95.75 107 ARG A CA 1
ATOM 834 C C . ARG A 1 107 ? -2.697 -1.595 11.236 1.00 95.75 107 ARG A C 1
ATOM 836 O O . ARG A 1 107 ? -3.071 -0.452 11.481 1.00 95.75 107 ARG A O 1
ATOM 843 N N . VAL A 1 108 ? -3.017 -2.219 10.112 1.00 95.25 108 VAL A N 1
ATOM 844 C CA . VAL A 1 108 ? -3.751 -1.563 9.026 1.00 95.25 108 VAL A CA 1
ATOM 845 C C . VAL A 1 108 ? -5.036 -2.316 8.731 1.00 95.25 108 VAL A C 1
ATOM 847 O O . VAL A 1 108 ? -5.018 -3.526 8.523 1.00 95.25 108 VAL A O 1
ATOM 850 N N . ARG A 1 109 ? -6.158 -1.602 8.676 1.00 95.56 109 ARG A N 1
ATOM 851 C CA . ARG A 1 109 ? -7.447 -2.128 8.219 1.00 95.56 109 ARG A CA 1
ATOM 852 C C . ARG A 1 109 ? -7.791 -1.536 6.860 1.00 95.56 109 ARG A C 1
ATOM 854 O O . ARG A 1 109 ? -7.716 -0.323 6.683 1.00 95.56 109 ARG A O 1
ATOM 861 N N . ILE A 1 110 ? -8.156 -2.384 5.906 1.00 94.88 110 ILE A N 1
ATOM 862 C CA . ILE A 1 110 ? -8.491 -1.983 4.535 1.00 94.88 110 ILE A CA 1
ATOM 863 C C . ILE A 1 110 ? -9.919 -2.423 4.235 1.00 94.88 110 ILE A C 1
ATOM 865 O O . ILE A 1 110 ? -10.211 -3.618 4.253 1.00 94.88 110 ILE A O 1
ATOM 869 N N . SER A 1 111 ? -10.782 -1.461 3.914 1.00 94.00 111 SER A N 1
ATOM 870 C CA . SER A 1 111 ? -12.207 -1.686 3.677 1.00 94.00 111 SER A CA 1
ATOM 871 C C . SER A 1 111 ? -12.666 -1.013 2.391 1.00 94.00 111 SER A C 1
ATOM 873 O O . SER A 1 111 ? -12.594 0.207 2.271 1.00 94.00 111 SER A O 1
ATOM 875 N N . LEU A 1 112 ? -13.210 -1.787 1.446 1.00 93.62 112 LEU A N 1
ATOM 876 C CA . LEU A 1 112 ? -13.758 -1.273 0.178 1.00 93.62 112 LEU A CA 1
ATOM 877 C C . LEU A 1 112 ? -12.749 -0.460 -0.657 1.00 93.62 112 LEU A C 1
ATOM 879 O O . LEU A 1 112 ? -13.139 0.484 -1.339 1.00 93.62 112 LEU A O 1
ATOM 883 N N . CYS A 1 113 ? -11.457 -0.771 -0.558 1.00 93.19 113 CYS A N 1
ATOM 884 C CA . CYS A 1 113 ? -10.409 -0.032 -1.259 1.00 93.19 113 CYS A CA 1
ATOM 885 C C . CYS A 1 113 ? -9.986 -0.718 -2.562 1.00 93.19 113 CYS A C 1
ATOM 887 O O . CYS A 1 113 ? -10.044 -1.943 -2.689 1.00 93.19 113 CYS A O 1
ATOM 889 N N . GLU A 1 114 ? -9.473 0.096 -3.478 1.00 94.75 114 GLU A N 1
ATOM 890 C CA . GLU A 1 114 ? -8.691 -0.325 -4.636 1.00 94.75 114 GLU A CA 1
ATOM 891 C C . GLU A 1 114 ? -7.234 0.066 -4.381 1.00 94.75 114 GLU A C 1
ATOM 893 O O . GLU A 1 114 ? -6.930 1.228 -4.110 1.00 94.75 114 GLU A O 1
ATOM 898 N N . ILE A 1 115 ? -6.335 -0.915 -4.383 1.00 94.69 115 ILE A N 1
ATOM 899 C CA . ILE A 1 115 ? -4.912 -0.707 -4.132 1.00 94.69 115 ILE A CA 1
ATOM 900 C C . ILE A 1 115 ? -4.115 -1.401 -5.223 1.00 94.69 115 ILE A C 1
ATOM 902 O O . ILE A 1 115 ? -4.174 -2.622 -5.373 1.00 94.69 115 ILE A O 1
ATOM 906 N N . GLU A 1 116 ? -3.321 -0.616 -5.935 1.00 95.44 116 GLU A N 1
ATOM 907 C CA . GLU A 1 116 ? -2.394 -1.105 -6.947 1.00 95.44 116 GLU A CA 1
ATOM 908 C C . GLU A 1 116 ? -0.957 -0.874 -6.485 1.00 95.44 116 GLU A C 1
ATOM 910 O O . GLU A 1 116 ? -0.599 0.197 -5.980 1.00 95.44 116 GLU A O 1
ATOM 915 N N . GLY A 1 117 ? -0.117 -1.880 -6.681 1.00 92.69 117 GLY A N 1
ATOM 916 C CA . GLY A 1 117 ? 1.318 -1.684 -6.680 1.00 92.69 117 GLY A CA 1
ATOM 917 C C . GLY A 1 117 ? 1.742 -0.889 -7.909 1.00 92.69 117 GLY A C 1
ATOM 918 O O . GLY A 1 117 ? 1.043 -0.822 -8.914 1.00 92.69 117 GLY A O 1
ATOM 919 N N . GLY A 1 118 ? 2.892 -0.251 -7.812 1.00 90.38 118 GLY A N 1
ATOM 920 C CA . GLY A 1 118 ? 3.466 0.497 -8.908 1.00 90.38 118 GLY A CA 1
ATOM 921 C C . GLY A 1 118 ? 4.082 -0.402 -9.975 1.00 90.38 118 GLY A C 1
ATOM 922 O O . GLY A 1 118 ? 4.625 -1.462 -9.662 1.00 90.38 118 GLY A O 1
ATOM 923 N N . THR A 1 119 ? 4.003 0.030 -11.227 1.00 88.88 119 THR A N 1
ATOM 924 C CA . THR A 1 119 ? 4.566 -0.675 -12.388 1.00 88.88 119 THR A CA 1
ATOM 925 C C . THR A 1 119 ? 6.060 -0.385 -12.512 1.00 88.88 119 THR A C 1
ATOM 927 O O . THR A 1 119 ? 6.477 0.736 -12.248 1.00 88.88 119 THR A O 1
ATOM 930 N N . GLY A 1 120 ? 6.879 -1.369 -12.862 1.00 84.62 120 GLY A N 1
ATOM 931 C CA . GLY A 1 120 ? 8.269 -1.143 -13.240 1.00 84.62 120 GLY A CA 1
ATOM 932 C C . GLY A 1 120 ? 8.385 -0.553 -14.649 1.00 84.62 120 GLY A C 1
ATOM 933 O O . GLY A 1 120 ? 7.413 -0.512 -15.397 1.00 84.62 120 GLY A O 1
ATOM 934 N N . ALA A 1 121 ? 9.565 -0.070 -15.006 1.00 78.06 121 ALA A N 1
ATOM 935 C CA . ALA A 1 121 ? 9.888 0.436 -16.330 1.00 78.06 121 ALA A CA 1
ATOM 936 C C . ALA A 1 121 ? 11.201 -0.173 -16.812 1.00 78.06 121 ALA A C 1
ATOM 938 O O . ALA A 1 121 ? 12.121 -0.354 -16.020 1.00 78.06 121 ALA A O 1
ATOM 939 N N . ASP A 1 122 ? 11.303 -0.441 -18.108 1.00 74.56 122 ASP A N 1
ATOM 940 C CA . ASP A 1 122 ? 12.578 -0.757 -18.745 1.00 74.56 122 ASP A CA 1
ATOM 941 C C . ASP A 1 122 ? 13.468 0.485 -18.745 1.00 74.56 122 ASP A C 1
ATOM 943 O O . ASP A 1 122 ? 13.089 1.530 -19.282 1.00 74.56 122 ASP A O 1
ATOM 947 N N . VAL A 1 123 ? 14.661 0.382 -18.158 1.00 71.44 123 VAL A N 1
ATOM 948 C CA . VAL A 1 123 ? 15.632 1.482 -18.178 1.00 71.44 123 VAL A CA 1
ATOM 949 C C . VAL A 1 123 ? 16.710 1.227 -19.222 1.00 71.44 123 VAL A C 1
ATOM 951 O O . VAL A 1 123 ? 17.361 0.177 -19.251 1.00 71.44 123 VAL A O 1
ATOM 954 N N . TRP A 1 124 ? 16.919 2.222 -20.083 1.00 61.22 124 TRP A N 1
ATOM 955 C CA . TRP A 1 124 ? 18.066 2.267 -20.976 1.00 61.22 124 TRP A CA 1
ATOM 956 C C . TRP A 1 124 ? 19.207 2.997 -20.277 1.00 61.22 124 TRP A C 1
ATOM 958 O O . TRP A 1 124 ? 19.038 4.105 -19.773 1.00 61.22 124 TRP A O 1
ATOM 968 N N . SER A 1 125 ? 20.396 2.404 -20.273 1.00 60.03 125 SER A N 1
ATOM 969 C CA . SER A 1 125 ? 21.602 3.152 -19.935 1.00 60.03 125 SER A CA 1
ATOM 970 C C . SER A 1 125 ? 22.634 2.968 -21.033 1.00 60.03 125 SER A C 1
ATOM 972 O O . SER A 1 125 ? 22.760 1.884 -21.598 1.00 60.03 125 SER A O 1
ATOM 974 N N . GLU A 1 126 ? 23.408 4.018 -21.305 1.00 62.69 126 GLU A N 1
ATOM 975 C CA . GLU A 1 126 ? 24.456 4.030 -22.336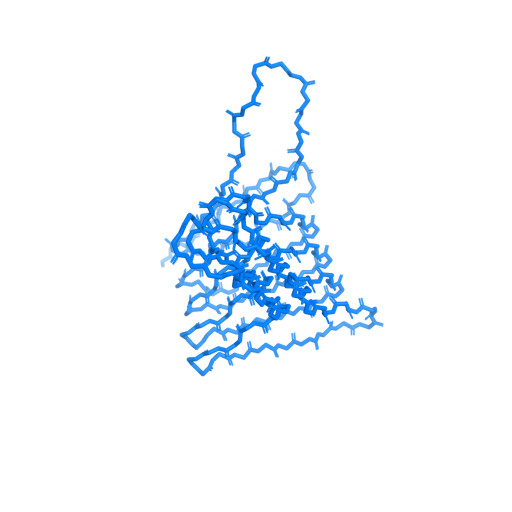 1.00 62.69 126 GLU A CA 1
ATOM 976 C C . GLU A 1 126 ? 25.508 2.911 -22.160 1.00 62.69 126 GLU A C 1
ATOM 978 O O . GLU A 1 126 ? 26.246 2.608 -23.096 1.00 62.69 126 GLU A O 1
ATOM 983 N N . TRP A 1 127 ? 25.573 2.278 -20.978 1.00 59.12 127 TRP A N 1
ATOM 984 C CA . TRP A 1 127 ? 26.638 1.350 -20.581 1.00 59.12 127 TRP A CA 1
ATOM 985 C C . TRP A 1 127 ? 26.152 0.008 -19.992 1.00 59.12 127 TRP A C 1
ATOM 987 O O . TRP A 1 127 ? 26.987 -0.840 -19.671 1.00 59.12 127 TRP A O 1
ATOM 997 N N . LYS A 1 128 ? 24.837 -0.229 -19.865 1.00 56.66 128 LYS A N 1
ATOM 998 C CA . LYS A 1 128 ? 24.247 -1.535 -19.498 1.00 56.66 128 LYS A CA 1
ATOM 999 C C . LYS A 1 128 ? 23.157 -1.941 -20.490 1.00 56.66 128 LYS A C 1
ATOM 1001 O O . LYS A 1 128 ? 22.437 -1.101 -21.019 1.00 56.66 128 LYS A O 1
ATOM 1006 N N . TRP A 1 129 ? 23.016 -3.251 -20.683 1.00 62.22 129 TRP A N 1
ATOM 1007 C CA . TRP A 1 129 ? 21.850 -3.877 -21.312 1.00 62.22 129 TRP A CA 1
ATOM 1008 C C . TRP A 1 129 ? 20.545 -3.424 -20.629 1.00 62.22 129 TRP A C 1
ATOM 1010 O O . TRP A 1 129 ? 20.586 -3.068 -19.454 1.00 62.22 129 TRP A O 1
ATOM 1020 N N . ILE A 1 130 ? 19.417 -3.441 -21.356 1.00 68.44 130 ILE A N 1
ATOM 1021 C CA . ILE A 1 130 ? 18.083 -3.110 -20.817 1.00 68.44 130 ILE A CA 1
ATOM 1022 C C . ILE A 1 130 ? 17.847 -3.950 -19.555 1.00 68.44 130 ILE A C 1
ATOM 1024 O O . ILE A 1 130 ? 17.840 -5.181 -19.630 1.00 68.44 130 ILE A O 1
ATOM 1028 N N . GLU A 1 131 ? 17.699 -3.290 -18.406 1.00 70.88 131 GLU A N 1
ATOM 1029 C CA . GLU A 1 131 ? 17.321 -3.936 -17.148 1.00 70.88 131 GLU A CA 1
ATOM 1030 C C . GLU A 1 131 ? 15.815 -3.715 -16.957 1.00 70.88 131 GLU A C 1
ATOM 1032 O O . GLU A 1 131 ? 15.408 -2.570 -16.730 1.00 70.88 131 GLU A O 1
ATOM 1037 N N . PRO A 1 132 ? 14.981 -4.765 -17.090 1.00 73.88 132 PRO A N 1
ATOM 1038 C CA . PRO A 1 132 ? 13.551 -4.617 -16.904 1.00 73.88 132 PRO A CA 1
ATOM 1039 C C . PRO A 1 132 ? 13.234 -4.332 -15.442 1.00 73.88 132 PRO A C 1
ATOM 1041 O O . PRO A 1 132 ? 13.789 -4.946 -14.525 1.00 73.88 132 PRO A O 1
ATOM 1044 N N . GLY A 1 133 ? 12.347 -3.370 -15.225 1.00 79.44 133 GLY A N 1
ATOM 1045 C CA . GLY A 1 133 ? 11.883 -3.001 -13.899 1.00 79.44 133 GLY A CA 1
ATOM 1046 C C . GLY A 1 133 ? 10.814 -3.950 -13.393 1.00 79.44 133 GLY A C 1
ATOM 1047 O O . GLY A 1 133 ? 9.825 -4.199 -14.072 1.00 79.44 133 GLY A O 1
ATOM 1048 N N . ASP A 1 134 ? 10.945 -4.426 -12.160 1.00 87.31 134 ASP A N 1
ATOM 1049 C CA . ASP A 1 134 ? 9.888 -5.227 -11.543 1.00 87.31 134 ASP A CA 1
ATOM 1050 C C . ASP A 1 134 ? 8.680 -4.370 -11.140 1.00 87.31 134 ASP A C 1
ATOM 1052 O O . ASP A 1 134 ? 8.815 -3.256 -10.626 1.00 87.31 134 ASP A O 1
ATOM 1056 N N . GLY A 1 135 ? 7.481 -4.927 -11.279 1.00 89.38 135 GLY A N 1
ATOM 1057 C CA . GLY A 1 135 ? 6.302 -4.395 -10.605 1.00 89.38 135 GLY A CA 1
ATOM 1058 C C . GLY A 1 135 ? 6.386 -4.576 -9.088 1.00 89.38 135 GLY A C 1
ATOM 1059 O O . GLY A 1 135 ? 7.079 -5.455 -8.574 1.00 89.38 135 GLY A O 1
ATOM 1060 N N . ALA A 1 136 ? 5.650 -3.759 -8.344 1.00 92.81 136 ALA A N 1
ATOM 1061 C CA . ALA A 1 136 ? 5.593 -3.832 -6.889 1.00 92.81 136 ALA A CA 1
ATOM 1062 C C . ALA A 1 136 ? 4.284 -4.444 -6.376 1.00 92.81 136 ALA A C 1
ATOM 1064 O O . ALA A 1 136 ? 3.267 -4.417 -7.060 1.00 92.81 136 ALA A O 1
ATOM 1065 N N . PRO A 1 137 ? 4.244 -4.969 -5.143 1.00 95.12 137 PRO A N 1
ATOM 1066 C CA . PRO A 1 137 ? 3.002 -5.473 -4.563 1.00 95.12 137 PRO A CA 1
ATOM 1067 C C . PRO A 1 137 ? 2.007 -4.346 -4.238 1.00 95.12 137 PRO A C 1
ATOM 1069 O O . PRO A 1 137 ? 2.401 -3.231 -3.903 1.00 95.12 137 PRO A O 1
ATOM 1072 N N . ALA A 1 138 ? 0.706 -4.651 -4.227 1.00 94.81 138 ALA A N 1
ATOM 1073 C CA . ALA A 1 138 ? -0.318 -3.732 -3.711 1.00 94.81 138 ALA A CA 1
ATOM 1074 C C . ALA A 1 138 ? -0.065 -3.357 -2.246 1.00 94.81 138 ALA A C 1
ATOM 1076 O O . ALA A 1 138 ? -0.125 -2.190 -1.864 1.00 94.81 138 ALA A O 1
ATOM 1077 N N . VAL A 1 139 ? 0.234 -4.367 -1.427 1.00 96.00 139 VAL A N 1
ATOM 1078 C CA . VAL A 1 139 ? 0.430 -4.237 0.014 1.00 96.00 139 VAL A CA 1
ATOM 1079 C C . VAL A 1 139 ? 1.733 -4.921 0.401 1.00 96.00 139 VAL A C 1
ATOM 1081 O O . VAL A 1 139 ? 1.963 -6.079 0.058 1.00 96.00 139 VAL A O 1
ATOM 1084 N N . HIS A 1 140 ? 2.575 -4.206 1.138 1.00 95.81 140 HIS A N 1
ATOM 1085 C CA . HIS A 1 140 ? 3.854 -4.689 1.631 1.00 95.81 140 HIS A CA 1
ATOM 1086 C C . HIS A 1 140 ? 3.886 -4.615 3.157 1.00 95.81 140 HIS A C 1
ATOM 1088 O O . HIS A 1 140 ? 3.813 -3.527 3.723 1.00 95.81 140 HIS A O 1
ATOM 1094 N N . VAL A 1 141 ? 4.002 -5.769 3.818 1.00 95.81 141 VAL A N 1
ATOM 1095 C CA . VAL A 1 141 ? 3.928 -5.891 5.282 1.00 95.81 141 VAL A CA 1
ATOM 1096 C C . VAL A 1 141 ? 5.262 -6.381 5.838 1.00 95.81 141 VAL A C 1
ATOM 1098 O O . VAL A 1 141 ? 5.782 -7.400 5.381 1.00 95.81 141 VAL A O 1
ATOM 1101 N N . ARG A 1 142 ? 5.830 -5.655 6.806 1.00 95.25 142 ARG A N 1
ATOM 1102 C CA . ARG A 1 142 ? 7.136 -5.935 7.429 1.00 95.25 142 ARG A CA 1
ATOM 1103 C C . ARG A 1 142 ? 7.132 -5.631 8.928 1.00 95.25 142 ARG A C 1
ATOM 1105 O O . ARG A 1 142 ? 6.168 -5.090 9.464 1.00 95.25 142 ARG A O 1
ATOM 1112 N N . GLY A 1 143 ? 8.200 -6.030 9.623 1.00 91.19 143 GLY A N 1
ATOM 1113 C CA . GLY A 1 143 ? 8.457 -5.595 11.000 1.00 91.19 143 GLY A CA 1
ATOM 1114 C C . GLY A 1 143 ? 7.412 -6.041 12.029 1.00 91.19 143 GLY A C 1
ATOM 1115 O O . GLY A 1 143 ? 7.165 -5.318 12.985 1.00 91.19 143 GLY A O 1
ATOM 1116 N N . GLY A 1 144 ? 6.755 -7.189 11.825 1.00 92.06 144 GLY A N 1
ATOM 1117 C CA . GLY A 1 144 ? 5.678 -7.662 12.708 1.00 92.06 144 GLY A CA 1
ATOM 1118 C C . GLY A 1 144 ? 4.357 -6.900 12.558 1.00 92.06 144 GLY A C 1
ATOM 1119 O O . GLY A 1 144 ? 3.496 -6.997 13.429 1.00 92.06 144 GLY A O 1
ATOM 1120 N N . SER A 1 145 ? 4.206 -6.133 11.476 1.00 96.25 145 SER A N 1
ATOM 1121 C CA . SER A 1 145 ? 2.964 -5.436 11.151 1.00 96.25 145 SER A CA 1
ATOM 1122 C C . SER A 1 145 ? 1.862 -6.404 10.724 1.00 96.25 145 SER A C 1
ATOM 1124 O O . SER A 1 145 ? 2.118 -7.510 10.248 1.00 96.25 145 SER A O 1
ATOM 1126 N N . GLU A 1 146 ? 0.623 -5.952 10.852 1.00 96.44 146 GLU A N 1
ATOM 1127 C CA . GLU A 1 146 ? -0.582 -6.693 10.512 1.00 96.44 146 GLU A CA 1
ATOM 1128 C C . GLU A 1 146 ? -1.430 -5.878 9.536 1.00 96.44 146 GLU A C 1
ATOM 1130 O O . GLU A 1 146 ? -1.649 -4.679 9.727 1.00 96.44 146 GLU A O 1
ATOM 1135 N N . VAL A 1 147 ? -1.940 -6.544 8.501 1.00 95.56 147 VAL A N 1
ATOM 1136 C CA . VAL A 1 147 ? -2.937 -5.971 7.598 1.00 95.56 147 VAL A CA 1
ATOM 1137 C C . VAL A 1 147 ? -4.167 -6.861 7.603 1.00 95.56 147 VAL A C 1
ATOM 1139 O O . VAL A 1 147 ? -4.084 -8.053 7.317 1.00 95.56 147 VAL A O 1
ATOM 1142 N N . VAL A 1 148 ? -5.313 -6.259 7.899 1.00 95.69 148 VAL A N 1
ATOM 1143 C CA . VAL A 1 148 ? -6.616 -6.914 7.896 1.00 95.69 148 VAL A CA 1
ATOM 1144 C C . VAL A 1 148 ? -7.460 -6.305 6.787 1.00 95.69 148 VAL A C 1
ATOM 1146 O O . VAL A 1 148 ? -7.737 -5.105 6.781 1.00 95.69 148 VAL A O 1
ATOM 1149 N N . ILE A 1 149 ? -7.891 -7.141 5.852 1.00 93.31 149 ILE A N 1
ATOM 1150 C CA . ILE A 1 149 ? -8.856 -6.762 4.821 1.00 93.31 149 ILE A CA 1
ATOM 1151 C C . ILE A 1 149 ? -10.242 -7.078 5.376 1.00 93.31 149 ILE A C 1
ATOM 1153 O O . ILE A 1 149 ? -10.488 -8.192 5.837 1.00 93.31 149 ILE A O 1
ATOM 1157 N N . THR A 1 150 ? -11.130 -6.092 5.388 1.00 90.25 150 THR A N 1
ATOM 1158 C CA . THR A 1 150 ? -12.458 -6.207 5.994 1.00 90.25 150 THR A CA 1
ATOM 1159 C C . THR A 1 150 ? -13.519 -5.483 5.162 1.00 90.25 150 THR A C 1
ATOM 1161 O O . THR A 1 150 ? -13.224 -4.843 4.150 1.00 90.25 150 THR A O 1
ATOM 1164 N N . GLY A 1 151 ? -14.778 -5.616 5.568 1.00 80.50 151 GLY A N 1
ATOM 1165 C CA . GLY A 1 151 ? -15.951 -5.139 4.839 1.00 80.50 151 GLY A CA 1
ATOM 1166 C C . GLY A 1 151 ? -16.650 -6.239 4.040 1.00 80.50 151 GLY A C 1
ATOM 1167 O O . GLY A 1 151 ? -16.117 -7.324 3.827 1.00 80.50 151 GLY A O 1
ATOM 1168 N N . ASP A 1 152 ? -17.874 -5.941 3.623 1.00 83.31 152 ASP A N 1
ATOM 1169 C CA . ASP A 1 152 ? -18.807 -6.832 2.924 1.00 83.31 152 ASP A CA 1
ATOM 1170 C C . ASP A 1 152 ? -18.868 -6.596 1.404 1.00 83.31 152 ASP A C 1
ATOM 1172 O O . ASP A 1 152 ? -19.567 -7.312 0.689 1.00 83.31 152 ASP A O 1
ATOM 1176 N N . GLY A 1 153 ? -18.130 -5.605 0.900 1.00 82.56 153 GLY A N 1
ATOM 1177 C CA . GLY A 1 153 ? -17.991 -5.325 -0.528 1.00 82.56 153 GLY A CA 1
ATOM 1178 C C . GLY A 1 153 ? -16.648 -5.772 -1.100 1.00 82.56 153 GLY A C 1
ATOM 1179 O O . GLY A 1 153 ? -15.812 -6.342 -0.409 1.00 82.56 153 GLY A O 1
ATOM 1180 N N . THR A 1 154 ? -16.438 -5.502 -2.386 1.00 86.38 154 THR A N 1
ATOM 1181 C CA . THR A 1 154 ? -15.212 -5.882 -3.097 1.00 86.38 154 THR A CA 1
ATOM 1182 C C . THR A 1 154 ? -14.029 -5.005 -2.690 1.00 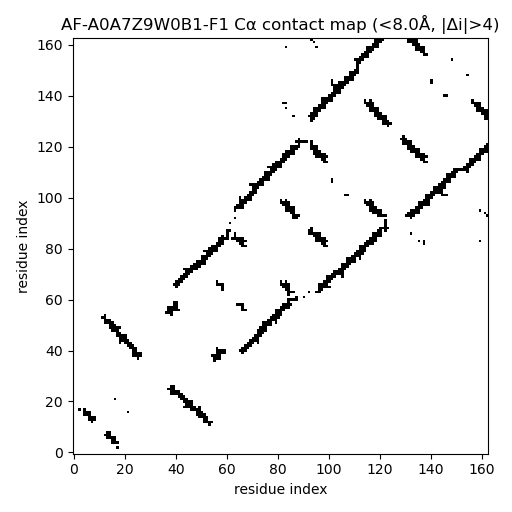86.38 154 THR A C 1
ATOM 1184 O O . THR A 1 154 ? -14.124 -3.778 -2.691 1.00 86.38 154 THR A O 1
ATOM 1187 N N . GLN A 1 155 ? -12.895 -5.639 -2.396 1.00 89.56 155 GLN A N 1
ATOM 1188 C CA . GLN A 1 155 ? -11.583 -5.005 -2.294 1.00 89.56 155 GLN A CA 1
ATOM 1189 C C . GLN A 1 155 ? -10.721 -5.500 -3.455 1.00 89.56 155 GLN A C 1
ATOM 1191 O O . GLN A 1 155 ? -10.672 -6.700 -3.727 1.00 89.56 155 GLN A O 1
ATOM 1196 N N . VAL A 1 156 ? -10.039 -4.586 -4.138 1.00 92.56 156 VAL A N 1
ATOM 1197 C CA . VAL A 1 156 ? -9.131 -4.930 -5.238 1.00 92.56 156 VAL A CA 1
ATOM 1198 C C . VAL A 1 156 ? -7.715 -4.647 -4.772 1.00 92.56 156 VAL A C 1
ATOM 1200 O O . VAL A 1 156 ? -7.376 -3.500 -4.505 1.00 92.56 156 VAL A O 1
ATOM 1203 N N . LEU A 1 157 ? -6.901 -5.694 -4.654 1.00 93.19 157 LEU A N 1
ATOM 1204 C CA . LEU A 1 157 ? -5.479 -5.592 -4.342 1.00 93.19 157 LEU A CA 1
ATOM 1205 C C . LEU A 1 157 ? -4.698 -6.210 -5.497 1.00 93.19 157 LEU A C 1
ATOM 1207 O O . LEU A 1 157 ? -4.703 -7.429 -5.664 1.00 93.19 157 LEU A O 1
ATOM 1211 N N . GLN A 1 158 ? -4.044 -5.376 -6.294 1.00 95.50 158 GLN A N 1
ATOM 1212 C CA . GLN A 1 158 ? -3.347 -5.805 -7.501 1.00 95.50 158 GLN A CA 1
ATOM 1213 C C . GLN A 1 158 ? -1.874 -5.396 -7.458 1.00 95.50 158 GLN A C 1
ATOM 1215 O O . GLN A 1 158 ? -1.538 -4.249 -7.180 1.00 95.50 158 GLN A O 1
ATOM 1220 N N . GLY A 1 159 ? -0.972 -6.345 -7.711 1.00 92.88 159 GLY A N 1
ATOM 1221 C CA . GLY A 1 159 ? 0.435 -6.015 -7.933 1.00 92.88 159 GLY A CA 1
ATOM 1222 C C . GLY A 1 159 ? 0.604 -5.191 -9.209 1.00 92.88 159 GLY A C 1
ATOM 1223 O O . GLY A 1 159 ? -0.144 -5.374 -10.166 1.00 92.88 159 GLY A O 1
ATOM 1224 N N . GLY A 1 160 ? 1.584 -4.299 -9.214 1.00 89.44 160 GLY A N 1
ATOM 1225 C CA . GLY A 1 160 ? 2.006 -3.597 -10.412 1.00 89.44 160 GLY A CA 1
ATOM 1226 C C . GLY A 1 160 ? 2.669 -4.539 -11.411 1.00 89.44 160 GLY A C 1
ATOM 1227 O O . GLY A 1 160 ? 3.049 -5.669 -11.089 1.00 89.44 160 GLY A O 1
ATOM 1228 N N . HIS A 1 161 ? 2.797 -4.060 -12.640 1.00 88.50 161 HIS A N 1
ATOM 1229 C CA . HIS A 1 161 ? 3.341 -4.830 -13.754 1.00 88.50 161 HIS A CA 1
ATOM 1230 C C . HIS A 1 161 ? 4.857 -4.649 -13.866 1.00 88.50 161 HIS A C 1
ATOM 1232 O O . HIS A 1 161 ? 5.379 -3.627 -13.435 1.00 88.50 161 HIS A O 1
ATOM 1238 N N . GLY A 1 162 ? 5.565 -5.637 -14.414 1.00 83.50 162 GLY A N 1
ATOM 1239 C CA . GLY A 1 162 ? 6.951 -5.436 -14.844 1.00 83.50 162 GLY A CA 1
ATOM 1240 C C . GLY A 1 162 ? 7.028 -4.588 -16.117 1.00 83.50 162 GLY A C 1
ATOM 1241 O O . GLY A 1 162 ? 6.020 -4.476 -16.824 1.00 83.50 162 GLY A O 1
ATOM 1242 N N . GLY A 1 163 ? 8.204 -4.003 -16.350 1.00 70.00 163 GLY A N 1
ATOM 1243 C CA . GLY A 1 163 ? 8.624 -3.393 -17.615 1.00 70.00 163 GLY A CA 1
ATOM 1244 C C . GLY A 1 163 ? 8.774 -4.427 -18.719 1.00 70.00 163 GLY A C 1
ATOM 1245 O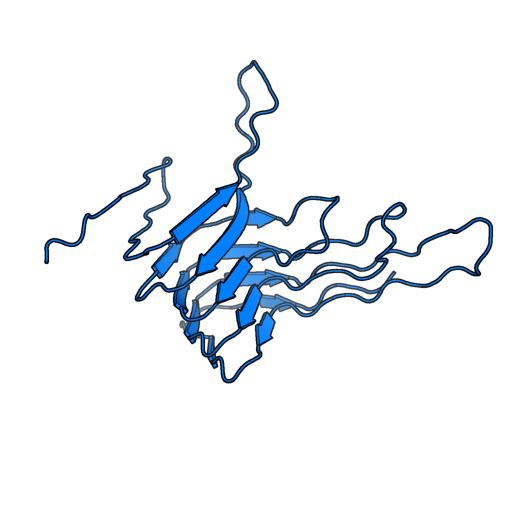 O . GLY A 1 163 ? 9.200 -5.565 -18.400 1.00 70.00 163 GLY A O 1
#

Foldseek 3Di:
DDQDFDFDDDPPKTKGWSAPDWDWDADPPDPDDDRPQETQATEGEPTEDIETEPHEFHNDPPDQDASYHYANYEYEYEAYEFEWAAADLPDPAQATHERYEYAQAYEYEYYNYEFEWYEGHFHDDPPDDTDKYAWAWRYHYYNNYYYHYDDDDDYHTYTYYID

Nearest PDB structures (foldseek):
  3riq-assembly1_A  TM=2.223E-01  e=1.278E+00  unclassified
  4z05-assembly2_B  TM=3.125E-01  e=4.597E+00  Caldicellulosiruptor bescii DSM 6725
  3zsc-assembly1_A  TM=3.507E-01  e=4.597E+00  Thermotoga maritima
  1tyu-assembly1_A  TM=3.410E-01  e=9.242E+00  Lederbergvirus P22

Radius of gyration: 16.74 Å; Cα contacts (8 Å, |Δi|>4): 522; chains: 1; bounding box: 45×38×51 Å

Secondary structure (DSSP, 8-state):
--------EETTEE-B--EEEEEE------SSS-----B--EEEEEESSEEEES-EEEPPTTS---SEEEES-EEEEES-EEEPPP--TTSS--S---SEEEETT-EEEEES-EEEPPPP-PEEETTEEEEPPPP--SEEE-TT-EEEEESSS--EEEPPPP-

Solvent-accessible surface area (backbone atoms only — not comparable to full-atom values): 8239 Å² total; per-residue (Å²): 134,87,80,75,83,56,75,59,78,56,100,89,35,68,40,52,47,54,56,83,48,78,51,76,50,73,83,91,83,67,98,68,96,71,87,76,85,56,37,28,37,41,43,44,35,63,22,56,64,33,42,46,41,70,42,48,30,42,25,50,84,92,52,92,35,39,10,26,39,35,31,44,22,33,38,36,42,35,47,26,39,31,23,13,7,48,26,37,60,86,42,100,51,18,38,21,15,24,8,34,35,33,2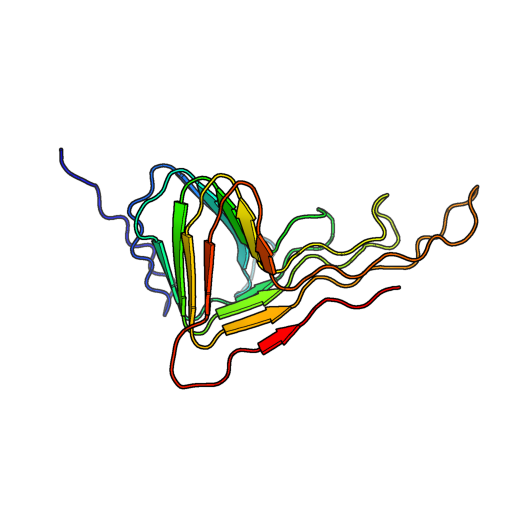6,56,50,9,39,36,39,43,23,46,26,41,27,27,13,3,29,16,16,53,26,75,48,103,88,50,76,77,47,64,6,45,34,14,46,16,67,42,75,36,63,81,29,46,77,45,80,47,76,93,63,75,63,46,77,35,60,24,44,60,71

Mean predicted aligned error: 10.72 Å

Sequence (163 aa):
MLKHLRTISCRKIVFFIFSSSFKCFENNLSRGLVCFPWLRQMSVSNSVDVRASDLKLRANQGESTPGVDIYSSEVEFVRCDIRGWTGGEWDYSASGSAGVRADEGSRVRISLCEIEGGTGADVWSEWKWIEPGDGAPAVHVRGGSEVVITGDGTQVLQGGHGG

pLDDT: mean 73.52, std 22.58, range [26.8, 96.44]